Protein AF-A0A663LNA5-F1 (afdb_monomer)

Sequence (73 aa):
EAANYVYFENSSSNPYLIRRIEELNKTANGNVEAKVVCFYRRRDISSTLIVLADKHASKLVCVQIASVKNGQT

pLDDT: mean 77.76, std 18.31, range [33.31, 94.0]

Solvent-accessible surface area (backbone atoms only — not comparable to full-atom values): 4798 Å² total; per-residue (Å²): 133,86,75,50,72,47,78,37,86,55,60,95,92,46,77,65,42,44,32,35,52,77,45,78,46,73,46,97,88,69,50,78,48,59,45,46,44,35,53,68,57,76,88,80,46,58,68,71,57,49,57,54,44,64,76,53,58,90,52,84,77,63,55,75,62,80,73,80,62,95,89,68,135

Secondary structure (DSSP, 8-state):
-PPPEEEE--STTSPPEEEEEEEEEE-TTS-EEEEEEEE--GGGS-HHHHHHHHHTTTS--EE------TT--

Nearest PDB structures (foldseek):
  7ao8-assembly1_A  TM=8.476E-01  e=1.072E-04  Homo sapiens
  7aoa-assembly1_A  TM=8.476E-01  e=1.072E-04  Homo sapiens
  1w4s-assembly1_A  TM=8.081E-01  e=1.017E+00  Gallus gallus
  4fsx-assembly1_A  TM=7.324E-01  e=1.296E+00  Zea mays
  4ii1-assembly4_D  TM=4.599E-01  e=1.296E+00  Homo sapiens

Foldseek 3Di:
DDWDKDWDDDPPPDGTWIWTFPDWDQDPVGDIWTQIFGDDDLVRDDPVVSVVCVVVVPDRPGDRDGDDDPDDD

Radius of gyration: 14.37 Å; Cα contacts (8 Å, |Δi|>4): 89; chains: 1; bounding box: 36×28×38 Å

Organism: Athene cunicularia (NCBI:txid194338)

InterPro domains:
  IPR040138 Mesoderm induction early response protein/metastasis-associated protein [PTHR10865] (3-58)
  IPR043151 Bromo adjacent homology (BAH) domain superfamily [G3DSA:2.30.30.490] (1-65)

Structure (mmCIF, N/CA/C/O backbone):
data_AF-A0A663LNA5-F1
#
_entry.id   AF-A0A663LNA5-F1
#
loop_
_atom_site.group_PDB
_atom_site.id
_atom_site.type_symbol
_atom_site.label_atom_id
_atom_site.label_alt_id
_atom_site.label_comp_id
_atom_site.label_asym_id
_atom_site.label_entity_id
_atom_site.label_seq_id
_atom_site.pdbx_PDB_ins_code
_atom_site.Cartn_x
_atom_site.Cartn_y
_atom_site.Cartn_z
_atom_site.occupancy
_atom_site.B_iso_or_equiv
_atom_site.auth_seq_id
_atom_site.auth_comp_id
_atom_site.auth_asym_id
_atom_site.auth_atom_id
_atom_site.pdbx_PDB_model_num
ATOM 1 N N . GLU A 1 1 ? -19.885 -7.796 -7.009 1.00 53.69 1 GLU A N 1
ATOM 2 C CA . GLU A 1 1 ? -19.638 -6.748 -6.000 1.00 53.69 1 GLU A CA 1
ATOM 3 C C . GLU A 1 1 ? -18.538 -5.832 -6.523 1.00 53.69 1 GLU A C 1
ATOM 5 O O . GLU A 1 1 ? -17.582 -6.344 -7.098 1.00 53.69 1 GLU A O 1
ATOM 10 N N . ALA A 1 2 ? -18.713 -4.510 -6.472 1.00 64.31 2 ALA A N 1
ATOM 11 C CA . ALA A 1 2 ? -17.729 -3.574 -7.016 1.00 64.31 2 ALA A CA 1
ATOM 12 C C . ALA A 1 2 ? -16.592 -3.376 -6.002 1.00 64.31 2 ALA A C 1
ATOM 14 O O . ALA A 1 2 ? -16.835 -2.931 -4.883 1.00 64.31 2 ALA A O 1
ATOM 15 N N . ALA A 1 3 ? -15.360 -3.720 -6.380 1.00 75.38 3 ALA A N 1
ATOM 16 C CA . ALA A 1 3 ? -14.199 -3.481 -5.530 1.00 75.38 3 ALA A CA 1
ATOM 17 C C . ALA A 1 3 ? -13.898 -1.976 -5.472 1.00 75.38 3 ALA A C 1
ATOM 19 O O . ALA A 1 3 ? -13.729 -1.330 -6.508 1.00 75.38 3 ALA A O 1
ATOM 20 N N . ASN A 1 4 ? -13.824 -1.424 -4.260 1.00 89.88 4 ASN A N 1
ATOM 21 C CA . ASN A 1 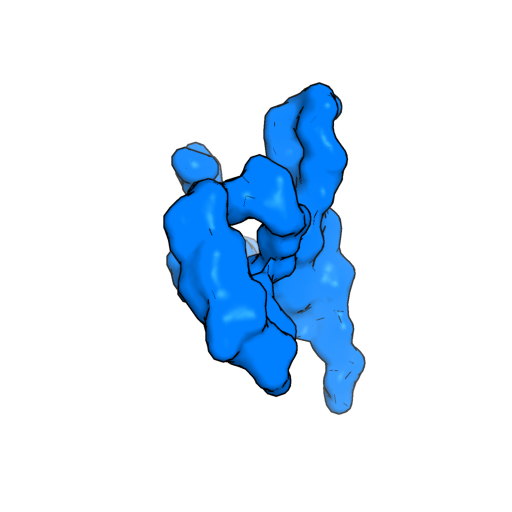4 ? -13.578 -0.001 -4.052 1.00 89.88 4 ASN A CA 1
ATOM 22 C C . ASN A 1 4 ? -12.077 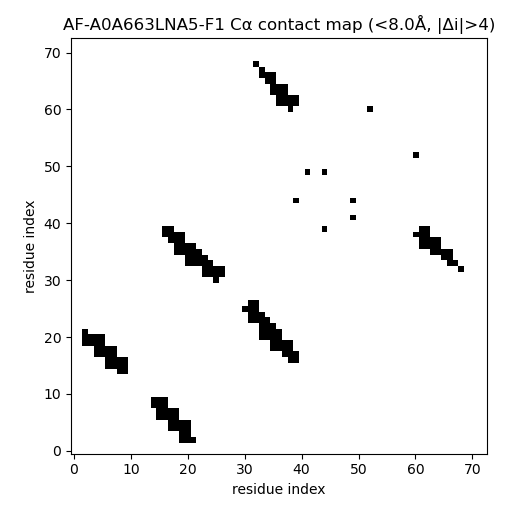0.303 -4.087 1.00 89.88 4 ASN A C 1
ATOM 24 O O . ASN A 1 4 ? -11.274 -0.349 -3.411 1.00 89.88 4 ASN A O 1
ATOM 28 N N . TYR A 1 5 ? -11.712 1.325 -4.856 1.00 92.50 5 TYR A N 1
ATOM 29 C CA . TYR A 1 5 ? -10.373 1.901 -4.863 1.00 92.50 5 TYR A CA 1
ATOM 30 C C . TYR A 1 5 ? -10.353 3.132 -3.966 1.00 92.50 5 TYR A C 1
ATOM 32 O O . TYR A 1 5 ? -11.281 3.938 -3.985 1.00 92.50 5 TYR A O 1
ATOM 40 N N . VAL A 1 6 ? -9.292 3.271 -3.182 1.00 92.25 6 VAL A N 1
ATOM 41 C CA . VAL A 1 6 ? -9.138 4.338 -2.195 1.00 92.25 6 VAL A CA 1
ATOM 42 C C . VAL A 1 6 ? -7.791 5.028 -2.343 1.00 92.25 6 VAL A C 1
ATOM 44 O O . VAL A 1 6 ? -6.780 4.395 -2.667 1.00 92.25 6 VAL A O 1
ATOM 47 N N . TYR A 1 7 ? -7.802 6.334 -2.086 1.00 92.81 7 TYR A N 1
ATOM 48 C CA . TYR A 1 7 ? -6.623 7.188 -2.071 1.00 92.81 7 TYR A CA 1
ATOM 49 C C . TYR A 1 7 ? -6.153 7.382 -0.634 1.00 92.81 7 TYR A C 1
ATOM 51 O O . TYR A 1 7 ? -6.929 7.783 0.229 1.00 92.81 7 TYR A O 1
ATOM 59 N N . PHE A 1 8 ? -4.886 7.078 -0.383 1.00 89.88 8 PHE A N 1
ATOM 60 C CA . PHE A 1 8 ? -4.237 7.287 0.906 1.00 89.88 8 PHE A CA 1
ATOM 61 C C . PHE A 1 8 ? -3.307 8.489 0.829 1.00 89.88 8 PHE A C 1
ATOM 63 O O . PHE A 1 8 ? -2.552 8.639 -0.138 1.00 89.88 8 PHE A O 1
ATOM 70 N N . GLU A 1 9 ? -3.325 9.305 1.880 1.00 90.25 9 GLU A N 1
ATOM 71 C CA . GLU A 1 9 ? -2.314 10.335 2.080 1.00 90.25 9 GLU A CA 1
ATOM 72 C C . GLU A 1 9 ? -0.922 9.702 2.187 1.00 90.25 9 GLU A C 1
ATOM 74 O O . GLU A 1 9 ? -0.728 8.658 2.812 1.00 90.25 9 GLU A O 1
ATOM 79 N N . ASN A 1 10 ? 0.039 10.331 1.517 1.00 87.00 10 ASN A N 1
ATOM 80 C CA . ASN A 1 10 ? 1.462 10.093 1.716 1.00 87.00 10 ASN A CA 1
ATOM 81 C C . ASN A 1 10 ? 2.039 11.325 2.444 1.00 87.00 10 ASN A C 1
ATOM 83 O O . ASN A 1 10 ? 1.308 12.052 3.111 1.00 87.00 10 ASN A O 1
ATOM 87 N N . SER A 1 11 ? 3.327 11.628 2.296 1.00 86.88 11 SER A N 1
ATOM 88 C CA . SER A 1 11 ? 3.853 12.952 2.657 1.00 86.88 11 SER A CA 1
ATOM 89 C C . SER A 1 11 ? 3.122 14.056 1.878 1.00 86.88 11 SER A C 1
ATOM 91 O O . SER A 1 11 ? 2.789 13.853 0.713 1.00 86.88 11 SER A O 1
ATOM 93 N N . SER A 1 12 ? 2.938 15.235 2.478 1.00 84.94 12 SER A N 1
ATOM 94 C CA . SER A 1 12 ? 2.160 16.356 1.910 1.00 84.94 12 SER A CA 1
ATOM 95 C C . SER A 1 12 ? 2.566 16.781 0.492 1.00 84.94 12 SER A C 1
ATOM 97 O O . SER A 1 12 ? 1.735 17.265 -0.270 1.00 84.94 12 SER A O 1
ATOM 99 N N . SER A 1 13 ? 3.828 16.574 0.115 1.00 90.69 13 SER A N 1
ATOM 100 C CA . SER A 1 13 ? 4.356 16.908 -1.216 1.00 90.69 13 SER A CA 1
ATOM 101 C C . SER A 1 13 ? 4.303 15.750 -2.221 1.00 90.69 13 SER A C 1
ATOM 103 O O . SER A 1 13 ? 4.702 15.910 -3.374 1.00 90.69 13 SER A O 1
ATOM 105 N N . ASN A 1 14 ? 3.863 14.565 -1.799 1.00 89.19 14 ASN A N 1
ATOM 106 C CA . ASN A 1 14 ? 3.783 13.382 -2.639 1.00 89.19 14 ASN A CA 1
ATOM 107 C C . ASN A 1 14 ? 2.343 13.146 -3.114 1.00 89.19 14 ASN A C 1
ATOM 109 O O . ASN A 1 14 ? 1.405 13.289 -2.335 1.00 89.19 14 ASN A O 1
ATOM 113 N N . PRO A 1 15 ? 2.148 12.698 -4.367 1.00 92.12 15 PRO A N 1
ATOM 114 C CA . PRO A 1 15 ? 0.835 12.245 -4.810 1.00 92.12 15 PRO A CA 1
ATOM 115 C C . PRO A 1 15 ? 0.301 11.098 -3.942 1.00 92.12 15 PRO A C 1
ATOM 117 O O . PRO A 1 15 ? 1.085 10.286 -3.437 1.00 92.12 15 PRO A O 1
ATOM 120 N N . TYR A 1 16 ? -1.026 11.016 -3.837 1.00 92.62 16 TYR A N 1
ATOM 121 C CA . TYR A 1 16 ? -1.727 9.979 -3.083 1.00 92.62 16 TYR A CA 1
ATOM 122 C C . TYR A 1 16 ? -1.354 8.561 -3.529 1.00 92.62 16 TYR A C 1
ATOM 124 O O . TYR A 1 16 ? -1.109 8.295 -4.710 1.00 92.62 16 TYR A O 1
ATOM 132 N N . LEU A 1 17 ? -1.352 7.636 -2.570 1.00 91.12 17 LEU A N 1
ATOM 133 C CA . LEU A 1 17 ? -1.188 6.207 -2.821 1.00 91.12 17 LEU A CA 1
ATOM 134 C C . LEU A 1 17 ? -2.537 5.600 -3.205 1.00 91.12 17 LEU A C 1
ATOM 136 O O . LEU A 1 17 ? -3.567 5.993 -2.663 1.00 91.12 17 LEU A O 1
ATOM 140 N N . ILE A 1 18 ? -2.536 4.615 -4.100 1.00 92.19 18 ILE A N 1
ATOM 141 C CA . ILE A 1 18 ? -3.758 3.935 -4.542 1.00 92.19 18 ILE A CA 1
ATOM 142 C C . ILE A 1 18 ? -3.785 2.533 -3.950 1.00 92.19 18 ILE A C 1
ATOM 144 O O . ILE A 1 18 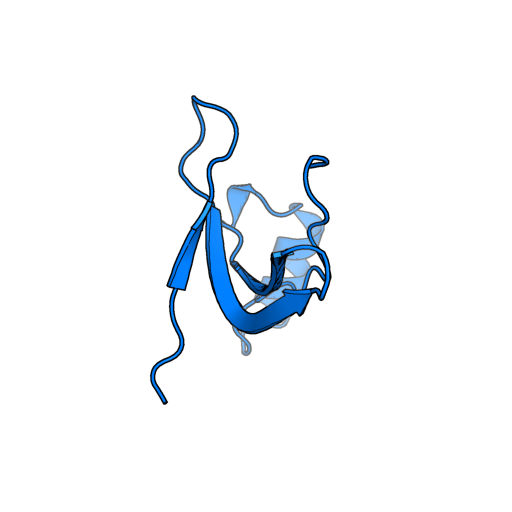? -2.807 1.783 -4.035 1.00 92.19 18 ILE A O 1
ATOM 148 N N . ARG A 1 19 ? -4.923 2.156 -3.370 1.00 92.31 19 ARG A N 1
ATOM 149 C CA . ARG A 1 19 ? -5.155 0.808 -2.851 1.00 92.31 19 ARG A CA 1
ATOM 150 C C . ARG A 1 19 ? -6.536 0.311 -3.253 1.00 92.31 19 ARG A C 1
ATOM 152 O O . ARG A 1 19 ? -7.461 1.107 -3.372 1.00 92.31 19 ARG A O 1
ATOM 159 N N . ARG A 1 20 ? -6.685 -0.997 -3.451 1.00 91.06 20 ARG A N 1
ATOM 160 C CA . ARG A 1 20 ? -7.992 -1.648 -3.611 1.00 91.06 20 ARG A CA 1
ATOM 161 C C . ARG A 1 20 ? -8.349 -2.365 -2.323 1.00 91.06 20 ARG A C 1
ATOM 163 O O . ARG A 1 20 ? -7.520 -3.086 -1.776 1.00 91.06 20 ARG A O 1
ATOM 170 N N . ILE A 1 21 ? -9.563 -2.150 -1.845 1.00 91.81 21 ILE A N 1
ATOM 171 C CA . ILE A 1 21 ? -10.085 -2.824 -0.662 1.00 91.81 21 ILE A CA 1
ATOM 172 C C . ILE A 1 21 ? -10.490 -4.244 -1.054 1.00 91.81 21 ILE A C 1
ATOM 174 O O . ILE A 1 21 ? -11.320 -4.426 -1.941 1.00 91.81 21 ILE A O 1
ATOM 178 N N . GLU A 1 22 ? -9.900 -5.228 -0.383 1.00 91.31 22 GLU A N 1
ATOM 179 C CA . GLU A 1 22 ? -10.305 -6.634 -0.475 1.00 91.31 22 GLU A CA 1
ATOM 180 C C . GLU A 1 22 ? -11.279 -6.989 0.653 1.00 91.31 22 GLU A C 1
ATOM 182 O O . GLU A 1 22 ? -12.191 -7.780 0.453 1.00 91.31 22 GLU A O 1
ATOM 187 N N . GLU A 1 23 ? -11.092 -6.399 1.837 1.00 90.56 23 GLU A N 1
ATOM 188 C CA . GLU A 1 23 ? -11.916 -6.668 3.014 1.00 90.56 23 GLU A CA 1
ATOM 189 C C . GLU A 1 23 ? -11.890 -5.473 3.975 1.00 90.56 23 GLU A C 1
ATOM 191 O O . GLU A 1 23 ? -10.851 -4.823 4.136 1.00 90.56 23 GLU A O 1
ATOM 196 N N . LEU A 1 24 ? -13.018 -5.208 4.636 1.00 91.00 24 LEU A N 1
ATOM 197 C CA . LEU A 1 24 ? -13.132 -4.238 5.724 1.00 91.00 24 LEU A CA 1
ATOM 198 C C . LEU A 1 24 ? -13.693 -4.931 6.955 1.00 91.00 24 LEU A C 1
ATOM 200 O O . LEU A 1 24 ? -14.765 -5.526 6.898 1.00 91.00 24 LEU A O 1
ATOM 204 N N . ASN A 1 25 ? -12.995 -4.787 8.076 1.00 90.19 25 ASN A N 1
ATOM 205 C CA . ASN A 1 25 ? -13.391 -5.365 9.348 1.00 90.19 25 ASN A CA 1
ATOM 206 C C . ASN A 1 25 ? -13.543 -4.272 10.397 1.00 90.19 25 ASN A C 1
ATOM 208 O O . ASN A 1 25 ? -12.658 -3.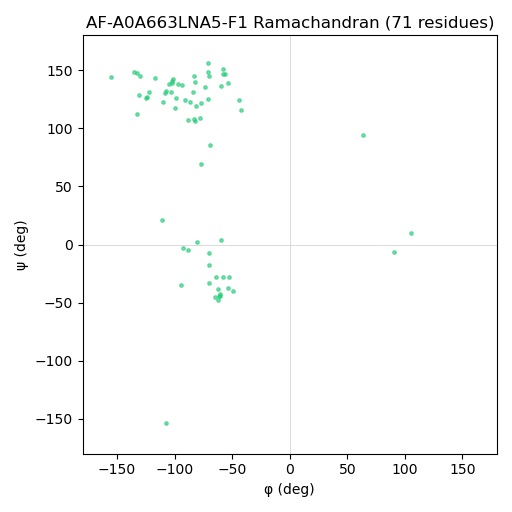439 10.583 1.00 90.19 25 ASN A O 1
ATOM 212 N N . LYS A 1 26 ? -14.669 -4.285 11.111 1.00 94.00 26 LYS A N 1
ATOM 213 C CA . LYS A 1 26 ? -14.872 -3.432 12.281 1.00 94.00 26 LYS A CA 1
ATOM 214 C C . LYS A 1 26 ? -14.617 -4.257 13.535 1.00 94.00 26 LYS A C 1
ATOM 216 O O . LYS A 1 26 ? -15.316 -5.229 13.802 1.00 94.00 26 LYS A O 1
ATOM 221 N N . THR A 1 27 ? -13.613 -3.863 14.304 1.00 91.88 27 THR A N 1
ATOM 222 C CA . THR A 1 27 ? -13.282 -4.494 15.584 1.00 91.88 27 THR A CA 1
ATOM 223 C C . THR A 1 27 ? -14.341 -4.158 16.642 1.00 91.88 27 THR A C 1
ATOM 225 O O . THR A 1 27 ? -15.007 -3.122 16.563 1.00 91.88 27 THR A O 1
ATOM 228 N N . ALA A 1 28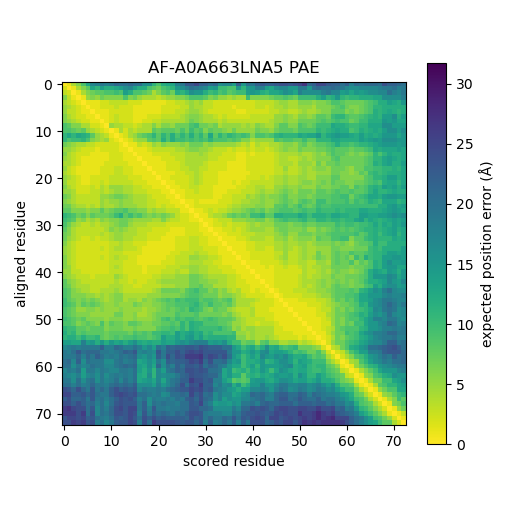 ? -14.467 -4.999 17.675 1.00 92.44 28 ALA A N 1
ATOM 229 C CA . ALA A 1 28 ? -15.405 -4.786 18.785 1.00 92.44 28 ALA A CA 1
ATOM 230 C C . ALA A 1 28 ? -15.179 -3.453 19.528 1.00 92.44 28 ALA A C 1
ATOM 232 O O . ALA A 1 28 ? -16.123 -2.852 20.031 1.00 92.44 28 ALA A O 1
ATOM 233 N N . ASN A 1 29 ? -13.943 -2.949 19.519 1.00 92.12 29 ASN A N 1
ATOM 234 C CA . ASN A 1 29 ? -13.571 -1.670 20.129 1.00 92.12 29 ASN A CA 1
ATOM 235 C C . ASN A 1 29 ? -13.913 -0.461 19.238 1.00 92.12 29 ASN A C 1
ATOM 237 O O . ASN A 1 29 ? -13.589 0.671 19.583 1.00 92.12 29 ASN A O 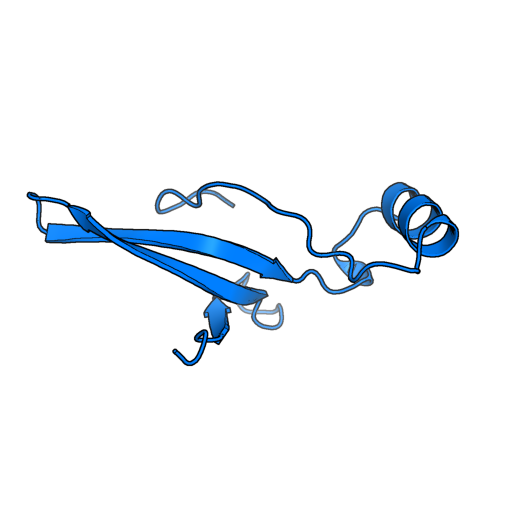1
ATOM 241 N N . GLY A 1 30 ? -14.531 -0.687 18.074 1.00 92.62 30 GLY A N 1
ATOM 242 C CA . GLY A 1 30 ? -14.967 0.357 17.150 1.00 92.62 30 GLY A CA 1
ATOM 243 C C . GLY A 1 30 ? -13.943 0.755 16.084 1.00 92.62 30 GLY A C 1
ATOM 244 O O . GLY A 1 30 ? -14.308 1.501 15.177 1.00 92.62 30 GLY A O 1
ATOM 245 N N . ASN A 1 31 ? -12.710 0.236 16.133 1.00 92.00 31 ASN A N 1
ATOM 246 C CA . ASN A 1 31 ? -11.700 0.499 15.102 1.00 92.00 31 ASN A CA 1
ATOM 247 C C . ASN A 1 31 ? -12.051 -0.209 13.791 1.00 92.00 31 ASN A C 1
ATOM 249 O O . ASN A 1 31 ? -12.610 -1.306 13.816 1.00 92.00 31 ASN A O 1
ATOM 253 N N . VAL A 1 32 ? -11.668 0.391 12.666 1.00 91.88 32 VAL A N 1
ATOM 254 C CA . VAL A 1 32 ? -11.830 -0.186 11.327 1.00 91.88 32 VAL A CA 1
ATOM 255 C C . VAL A 1 32 ? -10.465 -0.602 10.793 1.00 91.88 32 VAL A C 1
ATOM 257 O O . VAL A 1 32 ? -9.524 0.187 10.803 1.00 91.88 32 VAL A O 1
ATOM 260 N N . GLU A 1 33 ? -10.375 -1.833 10.310 1.00 89.69 33 GLU A N 1
ATOM 261 C CA . GLU A 1 33 ? -9.196 -2.409 9.675 1.00 89.69 33 GLU A CA 1
ATOM 262 C C . GLU A 1 33 ? -9.521 -2.754 8.221 1.00 89.69 33 GLU A C 1
ATOM 264 O O . GLU A 1 33 ? -10.627 -3.195 7.902 1.00 89.69 33 GLU A O 1
ATOM 269 N N . ALA A 1 34 ? -8.552 -2.555 7.329 1.00 90.31 34 ALA A N 1
ATOM 270 C CA . ALA A 1 34 ? -8.715 -2.827 5.908 1.00 90.31 34 ALA A CA 1
ATOM 271 C C . ALA A 1 34 ? -7.629 -3.781 5.413 1.00 90.31 34 ALA A C 1
ATOM 273 O O . ALA A 1 34 ? -6.432 -3.499 5.536 1.00 90.31 34 ALA A O 1
ATOM 274 N N . LYS A 1 35 ? -8.044 -4.883 4.785 1.00 88.75 35 LYS A N 1
ATOM 275 C CA . LYS A 1 35 ? -7.156 -5.696 3.957 1.00 88.75 35 LYS A CA 1
ATOM 276 C C . LYS A 1 35 ? -7.172 -5.113 2.557 1.00 88.75 35 LYS A C 1
ATOM 278 O O . LYS A 1 35 ? -8.225 -4.980 1.934 1.00 88.75 35 LYS A O 1
ATOM 283 N N . VAL A 1 36 ? -5.995 -4.747 2.074 1.00 88.44 36 VAL A N 1
ATOM 284 C CA . VAL A 1 36 ? -5.858 -3.983 0.840 1.00 88.44 36 VAL A CA 1
ATOM 285 C C . VAL A 1 36 ? -4.804 -4.576 -0.076 1.00 88.44 36 VAL A C 1
ATOM 287 O O . VAL A 1 36 ? -3.788 -5.111 0.361 1.00 88.44 36 VAL A O 1
ATOM 290 N N . VAL A 1 37 ? -5.059 -4.425 -1.366 1.00 89.12 37 VAL A N 1
ATOM 291 C CA . VAL A 1 37 ? -4.114 -4.598 -2.462 1.00 89.12 37 VAL A CA 1
ATOM 292 C C . VAL A 1 37 ? -3.465 -3.239 -2.732 1.00 89.12 37 VAL A C 1
ATOM 294 O O . VAL A 1 37 ? -4.166 -2.257 -2.985 1.00 89.12 37 VAL A O 1
ATOM 297 N N . CYS A 1 38 ? -2.133 -3.164 -2.689 1.00 87.38 38 CYS A N 1
ATOM 298 C CA . CYS A 1 38 ? -1.390 -1.923 -2.923 1.00 87.38 38 CYS A CA 1
ATOM 299 C C . CYS A 1 38 ? -0.963 -1.785 -4.389 1.00 87.38 38 CYS A C 1
ATOM 301 O O . CYS A 1 38 ? -0.452 -2.729 -4.998 1.00 87.38 38 CYS A O 1
ATOM 303 N N . PHE A 1 39 ? -1.122 -0.576 -4.930 1.00 86.38 39 PHE A N 1
ATOM 304 C CA . PHE A 1 39 ? -0.596 -0.196 -6.235 1.00 86.38 39 PHE A CA 1
ATOM 305 C C . PHE A 1 39 ? 0.540 0.798 -6.050 1.00 86.38 39 PHE A C 1
ATOM 307 O O . PHE A 1 39 ? 0.367 1.867 -5.464 1.00 86.38 39 PHE A O 1
ATOM 314 N N . TYR A 1 40 ? 1.703 0.439 -6.580 1.00 85.19 40 TYR A N 1
ATOM 315 C CA . TYR A 1 40 ? 2.882 1.286 -6.550 1.00 85.19 40 TYR A CA 1
ATOM 316 C C . TYR A 1 40 ? 3.073 1.942 -7.905 1.00 85.19 40 TYR A C 1
ATOM 318 O O . TYR A 1 40 ? 2.936 1.309 -8.954 1.00 85.19 40 TYR A O 1
ATOM 326 N N . ARG A 1 41 ? 3.443 3.220 -7.891 1.00 85.88 41 ARG A N 1
ATOM 327 C CA . ARG A 1 41 ? 3.981 3.846 -9.097 1.00 85.88 41 ARG A CA 1
ATOM 328 C C . ARG A 1 41 ? 5.354 3.240 -9.336 1.00 85.88 41 ARG A C 1
ATOM 330 O O . ARG A 1 41 ? 6.097 3.003 -8.392 1.00 85.88 41 ARG A O 1
ATOM 337 N N . ARG A 1 42 ? 5.735 3.067 -10.598 1.00 84.94 42 ARG A N 1
ATOM 338 C CA . ARG A 1 42 ? 7.035 2.492 -10.982 1.00 84.94 42 ARG A CA 1
ATOM 339 C C . ARG A 1 42 ? 8.222 3.139 -10.254 1.00 84.94 42 ARG A C 1
ATOM 341 O O . ARG A 1 42 ? 9.111 2.439 -9.809 1.00 84.94 42 ARG A O 1
ATOM 348 N N . ARG A 1 43 ? 8.191 4.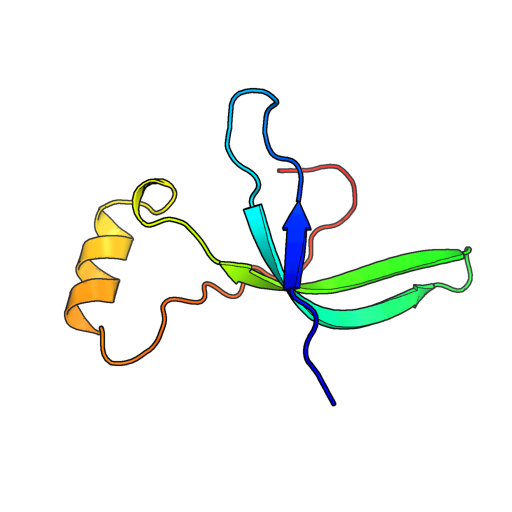462 -10.079 1.00 86.25 43 ARG A N 1
ATOM 349 C CA . ARG A 1 43 ? 9.223 5.262 -9.386 1.00 86.25 43 ARG A CA 1
ATOM 350 C C . ARG A 1 43 ? 9.285 5.058 -7.865 1.00 86.25 43 ARG A C 1
ATOM 352 O O . ARG A 1 43 ? 10.297 5.403 -7.275 1.00 86.25 43 ARG A O 1
ATOM 359 N N . ASP A 1 44 ? 8.240 4.501 -7.255 1.00 84.44 44 ASP A N 1
ATOM 360 C CA . ASP A 1 44 ? 8.218 4.172 -5.822 1.00 84.44 44 ASP A CA 1
ATOM 361 C C . ASP A 1 44 ? 8.765 2.755 -5.551 1.00 84.44 44 ASP A C 1
ATOM 363 O O . ASP A 1 44 ? 8.871 2.336 -4.402 1.00 84.44 44 ASP A O 1
ATOM 367 N N . ILE A 1 45 ? 9.085 1.996 -6.605 1.00 84.56 45 ILE A N 1
ATOM 368 C CA . ILE A 1 45 ? 9.595 0.626 -6.535 1.00 84.56 45 ILE A CA 1
ATOM 369 C C . ILE A 1 45 ? 11.109 0.654 -6.781 1.00 84.56 45 ILE A C 1
ATOM 371 O O . ILE A 1 45 ? 11.596 1.380 -7.645 1.00 84.56 45 ILE A O 1
ATOM 375 N N . SER A 1 46 ? 11.863 -0.167 -6.045 1.0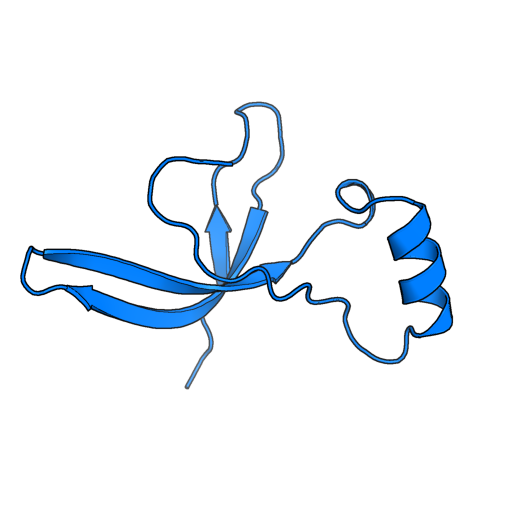0 88.12 46 SER A N 1
ATOM 376 C CA . SER A 1 46 ? 13.303 -0.358 -6.278 1.00 88.12 46 SER A CA 1
ATOM 377 C C . SER A 1 46 ? 13.594 -0.747 -7.734 1.00 88.12 46 SER A C 1
ATOM 379 O O . SER A 1 46 ? 12.913 -1.603 -8.303 1.00 88.12 46 SER A O 1
ATOM 381 N N . SER A 1 47 ? 14.653 -0.178 -8.319 1.00 85.38 47 SER A N 1
ATOM 382 C CA . SER A 1 47 ? 15.090 -0.470 -9.692 1.00 85.38 47 SER A CA 1
ATOM 383 C C . SER A 1 47 ? 15.307 -1.965 -9.943 1.00 85.38 47 SER A C 1
ATOM 385 O O . SER A 1 47 ? 14.919 -2.470 -10.995 1.00 85.38 47 SER A O 1
ATOM 387 N N . THR A 1 48 ? 15.833 -2.701 -8.962 1.00 88.25 48 THR A N 1
ATOM 388 C CA . THR A 1 48 ? 16.003 -4.159 -9.042 1.00 88.25 48 THR A CA 1
ATOM 389 C C . THR A 1 48 ? 14.667 -4.881 -9.219 1.00 88.25 48 THR A C 1
ATOM 391 O O . THR A 1 48 ? 14.546 -5.775 -10.053 1.00 88.25 48 THR A O 1
ATOM 394 N N . LEU A 1 49 ? 13.639 -4.479 -8.466 1.00 82.75 49 LEU A N 1
ATOM 395 C CA . LEU A 1 49 ? 12.305 -5.079 -8.551 1.00 82.75 49 LEU A CA 1
ATOM 396 C C . LEU A 1 49 ? 11.602 -4.723 -9.861 1.00 82.75 49 LEU A C 1
ATOM 398 O O . LEU A 1 49 ? 10.873 -5.552 -10.395 1.00 82.75 49 LEU A O 1
ATOM 402 N N . ILE A 1 50 ? 11.854 -3.530 -10.402 1.00 85.56 50 ILE A N 1
ATOM 403 C CA . ILE A 1 50 ? 11.347 -3.122 -11.715 1.00 85.56 50 ILE A CA 1
ATOM 404 C C . ILE A 1 50 ? 11.901 -4.034 -12.815 1.00 85.56 50 ILE A C 1
ATOM 406 O O . ILE A 1 50 ? 11.131 -4.539 -13.623 1.00 85.56 50 ILE A O 1
ATOM 410 N N . VAL A 1 51 ? 13.212 -4.295 -12.820 1.00 85.75 51 VAL A N 1
ATOM 411 C CA . VAL A 1 51 ? 13.845 -5.180 -13.815 1.00 85.75 51 VAL A CA 1
ATOM 412 C C . VAL A 1 51 ? 13.264 -6.595 -13.747 1.00 85.75 51 VAL A C 1
ATOM 414 O O . VAL A 1 51 ? 12.974 -7.205 -14.777 1.00 85.75 51 VAL A O 1
ATOM 417 N N . LEU A 1 52 ? 13.059 -7.117 -12.535 1.00 83.81 52 LEU A N 1
ATOM 418 C CA . LEU A 1 52 ? 12.432 -8.425 -12.338 1.00 83.81 52 LEU A CA 1
ATOM 419 C C . LEU A 1 52 ? 10.973 -8.423 -12.810 1.00 83.81 52 LEU A C 1
ATOM 421 O O . LEU A 1 52 ? 10.552 -9.336 -13.515 1.00 83.81 52 LEU A O 1
ATOM 425 N N . ALA A 1 53 ? 10.212 -7.389 -12.466 1.00 75.19 53 ALA A N 1
ATOM 426 C CA . ALA A 1 53 ? 8.828 -7.243 -12.885 1.00 75.19 53 ALA A CA 1
ATOM 427 C C . ALA A 1 53 ? 8.678 -7.163 -14.409 1.00 75.19 53 ALA A C 1
ATOM 429 O O . ALA A 1 53 ? 7.830 -7.855 -14.965 1.00 75.19 53 A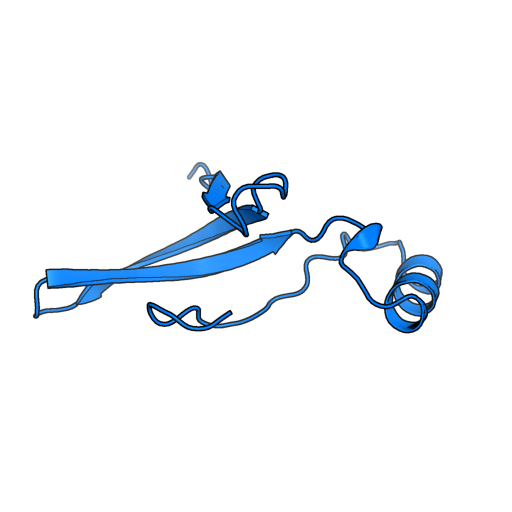LA A O 1
ATOM 430 N N . ASP A 1 54 ? 9.522 -6.383 -15.088 1.00 80.75 54 ASP A N 1
ATOM 431 C CA . ASP A 1 54 ? 9.512 -6.253 -16.548 1.00 80.75 54 ASP A CA 1
ATOM 432 C C . ASP A 1 54 ? 9.808 -7.594 -17.234 1.00 80.75 54 ASP A C 1
ATOM 434 O O . ASP A 1 54 ? 9.170 -7.950 -18.223 1.00 80.75 54 ASP A O 1
ATOM 438 N N . LYS A 1 55 ? 10.722 -8.393 -16.668 1.00 80.19 55 LYS A N 1
ATOM 439 C CA . LYS A 1 55 ? 11.007 -9.755 -17.147 1.00 80.19 55 LYS A CA 1
ATOM 440 C C . LYS A 1 55 ? 9.800 -10.695 -17.007 1.00 80.19 55 LYS A C 1
ATOM 442 O O . LYS A 1 55 ? 9.669 -11.643 -17.777 1.00 80.19 55 LYS A O 1
ATOM 447 N N . HIS A 1 56 ? 8.921 -10.438 -16.039 1.00 73.81 56 HIS A N 1
ATOM 448 C CA . HIS A 1 56 ? 7.738 -11.242 -15.722 1.00 73.81 56 HIS A CA 1
ATOM 449 C C . HIS A 1 56 ? 6.410 -10.527 -16.052 1.00 73.81 56 HIS A C 1
ATOM 451 O O . HIS A 1 56 ? 5.369 -10.913 -15.516 1.00 73.81 56 HIS A O 1
ATOM 457 N N . ALA A 1 57 ? 6.427 -9.516 -16.937 1.00 61.12 57 ALA A N 1
ATOM 458 C CA . ALA A 1 57 ? 5.380 -8.497 -17.142 1.00 61.12 57 ALA A CA 1
ATOM 459 C C . ALA A 1 57 ? 3.972 -8.991 -17.544 1.00 61.12 57 ALA A C 1
ATOM 461 O O . ALA A 1 57 ? 3.065 -8.190 -17.755 1.00 61.12 57 ALA A O 1
ATOM 462 N N . SER A 1 58 ? 3.737 -10.299 -17.619 1.00 54.47 58 SER A N 1
ATOM 463 C CA . SER A 1 58 ? 2.429 -10.899 -17.902 1.00 54.47 58 SER A CA 1
ATOM 464 C C . SER A 1 58 ? 1.408 -10.738 -16.763 1.00 54.47 58 SER A C 1
ATOM 466 O O . SER A 1 58 ? 0.247 -11.100 -16.937 1.00 54.47 58 SER A O 1
ATOM 468 N N . LYS A 1 59 ? 1.807 -10.232 -15.587 1.00 51.81 59 LYS A N 1
ATOM 469 C CA . LYS A 1 59 ? 0.916 -10.005 -14.439 1.00 51.81 59 LYS A CA 1
ATOM 470 C C . LYS A 1 59 ? 1.127 -8.594 -13.899 1.00 51.81 59 LYS A C 1
ATOM 472 O O . LYS A 1 59 ? 2.258 -8.199 -13.637 1.00 51.81 59 LYS A O 1
ATOM 477 N N . LEU A 1 60 ? 0.033 -7.845 -13.730 1.00 54.00 60 LEU A N 1
ATOM 478 C CA . LEU A 1 60 ? 0.024 -6.560 -13.026 1.00 54.00 60 LEU A CA 1
ATOM 479 C C . LEU A 1 60 ? 0.842 -6.686 -11.735 1.00 54.00 60 LEU A C 1
ATOM 481 O O . LEU A 1 60 ? 0.563 -7.562 -10.915 1.00 54.00 60 LEU A O 1
ATOM 485 N N . VAL A 1 61 ? 1.843 -5.823 -11.559 1.00 54.12 61 VAL A N 1
ATOM 486 C CA . VAL A 1 61 ? 2.709 -5.809 -10.371 1.00 54.12 61 VAL A CA 1
ATOM 487 C C . VAL A 1 61 ? 1.936 -5.164 -9.221 1.00 54.12 61 VAL A C 1
ATOM 489 O O . VAL A 1 61 ? 2.187 -4.034 -8.811 1.00 54.12 61 VAL A O 1
ATOM 492 N N . CYS A 1 62 ? 0.923 -5.870 -8.736 1.00 53.47 62 CYS A N 1
ATOM 493 C CA . CYS A 1 62 ? 0.347 -5.613 -7.435 1.00 53.47 62 CYS A CA 1
ATOM 494 C C . CYS A 1 62 ? 1.292 -6.237 -6.410 1.00 53.47 62 CYS A C 1
ATOM 496 O O . CYS A 1 62 ? 1.399 -7.460 -6.308 1.00 53.47 62 CYS A O 1
ATOM 498 N N . VAL A 1 63 ? 2.007 -5.396 -5.667 1.00 56.16 63 VAL A N 1
ATOM 499 C CA . VAL A 1 63 ? 2.766 -5.874 -4.515 1.00 56.16 63 VAL A CA 1
ATOM 500 C C . VAL A 1 63 ? 1.780 -5.955 -3.356 1.00 56.16 63 VAL A C 1
ATOM 502 O O . VAL A 1 63 ? 1.319 -4.935 -2.842 1.00 56.16 63 VAL A O 1
ATOM 505 N N . GLN A 1 64 ? 1.424 -7.178 -2.971 1.00 46.72 64 GLN A N 1
ATOM 506 C CA . GLN A 1 64 ? 0.582 -7.451 -1.812 1.00 46.72 64 GLN A CA 1
ATOM 507 C C . GLN A 1 64 ? 1.375 -7.121 -0.538 1.00 46.72 64 GLN A C 1
ATOM 509 O O . GLN A 1 64 ? 2.026 -7.990 0.037 1.00 46.72 64 GLN A O 1
ATOM 514 N N . ILE A 1 65 ? 1.366 -5.860 -0.104 1.00 47.56 65 ILE A N 1
ATOM 515 C CA . ILE A 1 65 ? 1.907 -5.500 1.210 1.00 47.56 65 ILE A CA 1
ATOM 516 C C . ILE A 1 65 ? 0.776 -5.652 2.223 1.00 47.56 65 ILE A C 1
ATOM 518 O O . ILE A 1 65 ? -0.190 -4.890 2.219 1.00 47.56 65 ILE A O 1
ATOM 522 N N . ALA A 1 66 ? 0.863 -6.697 3.044 1.00 39.75 66 ALA A N 1
ATOM 523 C CA . ALA A 1 66 ? -0.128 -6.995 4.064 1.00 39.75 66 ALA A CA 1
ATOM 524 C C . ALA A 1 66 ? -0.028 -6.023 5.254 1.00 39.75 66 ALA A C 1
ATOM 526 O O . ALA A 1 66 ? 1.054 -5.788 5.782 1.00 39.75 66 ALA A O 1
ATOM 527 N N . SER A 1 67 ? -1.200 -5.558 5.702 1.00 41.56 67 SER A N 1
ATOM 528 C CA . SER A 1 67 ? -1.495 -4.905 6.986 1.00 41.56 67 SER A CA 1
ATOM 529 C C . SER A 1 67 ? -0.821 -3.552 7.262 1.00 41.56 67 SER A C 1
ATOM 531 O O . SER A 1 67 ? 0.231 -3.478 7.889 1.00 41.56 67 SER A O 1
ATOM 533 N N . VAL A 1 68 ? -1.530 -2.460 6.953 1.00 47.06 68 VAL A N 1
ATOM 534 C CA . VAL A 1 68 ? -1.287 -1.160 7.598 1.00 47.06 68 VAL A CA 1
ATOM 535 C C . VAL A 1 68 ? -2.012 -1.147 8.939 1.00 47.06 68 VAL A C 1
ATOM 537 O O . VAL A 1 68 ? -3.234 -1.044 8.983 1.00 47.06 68 VAL A O 1
ATOM 540 N N . LYS A 1 69 ? -1.259 -1.257 10.037 1.00 39.00 69 LYS A N 1
ATOM 541 C CA . LYS A 1 69 ? -1.732 -0.816 11.354 1.00 39.00 69 LYS A CA 1
ATOM 542 C C . LYS A 1 69 ? -1.507 0.692 11.439 1.00 39.00 69 LYS A C 1
ATOM 544 O O . LYS A 1 69 ? -0.498 1.183 10.937 1.00 39.00 69 LYS A O 1
ATOM 549 N N . ASN A 1 70 ? -2.461 1.414 12.025 1.00 37.00 70 ASN A N 1
ATOM 550 C CA . ASN A 1 70 ? -2.416 2.870 12.174 1.00 37.00 70 ASN A CA 1
ATOM 551 C C . ASN A 1 70 ? -1.019 3.362 12.600 1.00 37.00 70 ASN A C 1
ATOM 553 O O . ASN A 1 70 ? -0.578 3.065 13.708 1.00 37.00 70 ASN A O 1
ATOM 557 N N . GLY A 1 71 ? -0.362 4.144 11.736 1.00 44.12 71 GLY A N 1
ATOM 558 C CA . GLY A 1 71 ? 0.714 5.049 12.149 1.00 44.12 71 GLY A CA 1
ATOM 559 C C . GLY A 1 71 ? 2.167 4.682 11.832 1.00 44.12 71 GLY A C 1
ATOM 560 O O . GLY A 1 71 ? 3.040 5.393 12.316 1.00 44.12 71 GLY A O 1
ATOM 561 N N . GLN A 1 72 ? 2.476 3.661 11.029 1.00 33.31 72 GLN A N 1
ATOM 562 C CA . GLN A 1 72 ? 3.852 3.474 10.537 1.00 33.31 72 GLN A CA 1
ATOM 563 C C . GLN A 1 72 ? 3.875 3.207 9.031 1.00 33.31 72 GLN A C 1
ATOM 565 O O . GLN A 1 72 ? 3.362 2.194 8.555 1.00 33.31 72 GLN A O 1
ATOM 570 N N . THR A 1 73 ? 4.428 4.178 8.301 1.00 41.38 73 THR A N 1
ATOM 571 C CA . THR A 1 73 ? 5.034 3.999 6.973 1.00 41.38 73 THR A CA 1
ATOM 572 C C . THR A 1 73 ? 6.282 3.144 7.064 1.00 41.38 73 THR A C 1
ATOM 574 O O . THR A 1 73 ? 7.060 3.395 8.014 1.00 41.38 73 THR A O 1
#

Mean predicted aligned error: 8.89 Å